Protein AF-A0A530QV43-F1 (afdb_monomer_lite)

Structure (mmCIF, N/CA/C/O backbone):
data_AF-A0A530QV43-F1
#
_entry.id   AF-A0A530QV43-F1
#
loop_
_atom_site.group_PDB
_atom_site.id
_atom_site.type_symbol
_atom_site.label_atom_id
_atom_site.label_alt_id
_atom_site.label_comp_id
_atom_site.label_asym_id
_atom_site.label_entity_id
_atom_site.label_seq_id
_atom_site.pdbx_PDB_ins_code
_atom_site.Cartn_x
_atom_site.Cartn_y
_atom_site.Cartn_z
_atom_site.occupancy
_atom_site.B_iso_or_equiv
_atom_site.auth_seq_id
_atom_site.auth_comp_id
_atom_site.auth_asym_id
_atom_site.auth_atom_id
_atom_site.pdbx_PDB_model_num
ATOM 1 N N . ASP A 1 1 ? 18.412 6.711 -14.305 1.00 61.66 1 ASP A N 1
ATOM 2 C CA . ASP A 1 1 ? 19.051 5.622 -15.063 1.00 61.66 1 ASP A CA 1
ATOM 3 C C . ASP A 1 1 ? 18.070 4.459 -15.073 1.00 61.66 1 ASP A C 1
ATOM 5 O O . ASP A 1 1 ? 18.122 3.567 -14.232 1.00 61.66 1 ASP A O 1
ATOM 9 N N . ASP A 1 2 ? 17.052 4.595 -15.925 1.00 71.94 2 ASP A N 1
ATOM 10 C CA . ASP A 1 2 ? 15.878 3.723 -15.981 1.00 71.94 2 ASP A CA 1
ATOM 11 C C . ASP A 1 2 ? 16.147 2.576 -16.951 1.00 71.94 2 ASP A C 1
ATOM 13 O O . ASP A 1 2 ? 15.679 2.573 -18.087 1.00 71.94 2 ASP A O 1
ATOM 17 N N . ASN A 1 3 ? 16.961 1.612 -16.520 1.00 88.25 3 ASN A N 1
ATOM 18 C CA . ASN A 1 3 ? 17.208 0.402 -17.295 1.00 88.25 3 ASN A CA 1
ATOM 19 C C . ASN A 1 3 ? 16.054 -0.601 -17.075 1.00 88.25 3 ASN A C 1
ATOM 21 O O . ASN A 1 3 ? 15.905 -1.104 -15.954 1.00 88.25 3 ASN A O 1
ATOM 25 N N . PRO A 1 4 ? 15.266 -0.946 -18.114 1.00 89.62 4 PRO A N 1
ATOM 26 C CA . PRO A 1 4 ? 14.138 -1.870 -17.985 1.00 89.62 4 PRO A CA 1
ATOM 27 C C . PRO A 1 4 ? 14.522 -3.237 -17.406 1.00 89.62 4 PRO A C 1
ATOM 29 O O . PRO A 1 4 ? 13.769 -3.793 -16.609 1.00 89.62 4 PRO A O 1
ATOM 32 N N . ALA A 1 5 ? 15.709 -3.754 -17.743 1.00 87.25 5 ALA A N 1
ATOM 33 C CA . ALA A 1 5 ? 16.180 -5.043 -17.235 1.00 87.25 5 ALA A CA 1
ATOM 34 C C . ALA A 1 5 ? 16.406 -5.006 -15.714 1.00 87.25 5 ALA A C 1
ATOM 36 O O . ALA A 1 5 ? 16.026 -5.928 -14.994 1.00 87.25 5 ALA A O 1
ATOM 37 N N . VAL A 1 6 ? 16.953 -3.896 -15.209 1.00 91.25 6 VAL A N 1
ATOM 38 C CA . VAL A 1 6 ? 17.155 -3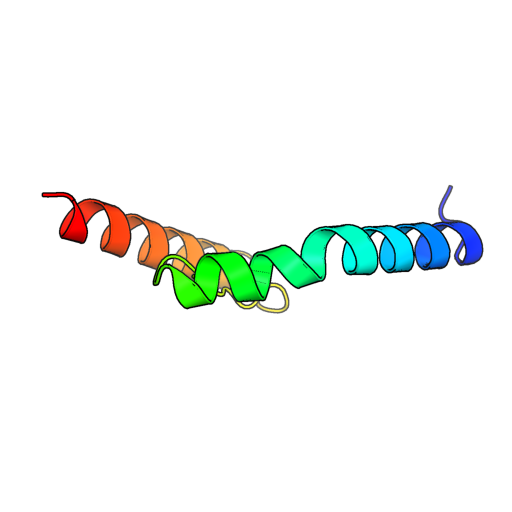.677 -13.768 1.00 91.25 6 VAL A CA 1
ATOM 39 C C . VAL A 1 6 ? 15.813 -3.485 -13.059 1.00 91.25 6 VAL A C 1
ATOM 41 O O . VAL A 1 6 ? 15.629 -3.945 -11.931 1.00 91.25 6 VAL A O 1
ATOM 44 N N . PHE A 1 7 ? 14.852 -2.821 -13.705 1.00 91.62 7 PHE A N 1
ATOM 45 C CA . PHE A 1 7 ? 13.512 -2.644 -13.149 1.00 91.62 7 PHE A CA 1
ATOM 46 C C . PHE A 1 7 ? 12.777 -3.981 -12.980 1.00 91.62 7 PHE A C 1
ATOM 48 O O . PHE A 1 7 ? 12.202 -4.227 -11.918 1.00 91.62 7 PHE A O 1
ATOM 55 N N . GLU A 1 8 ? 12.843 -4.868 -13.978 1.00 92.94 8 GLU A N 1
ATOM 56 C CA . GLU A 1 8 ? 12.232 -6.199 -13.901 1.00 92.94 8 GLU A CA 1
ATOM 57 C C . GLU A 1 8 ? 12.821 -7.029 -12.753 1.00 92.94 8 GLU A C 1
ATOM 59 O O . GLU A 1 8 ? 12.076 -7.612 -11.959 1.00 92.94 8 GLU A O 1
ATOM 64 N N . GLU A 1 9 ? 14.150 -7.051 -12.621 1.00 94.94 9 GLU A N 1
ATOM 65 C CA . GLU A 1 9 ? 14.826 -7.775 -11.542 1.00 94.94 9 GLU A CA 1
ATOM 66 C C . GLU A 1 9 ? 14.393 -7.255 -10.165 1.00 94.94 9 GLU A C 1
ATOM 68 O O . GLU A 1 9 ? 14.015 -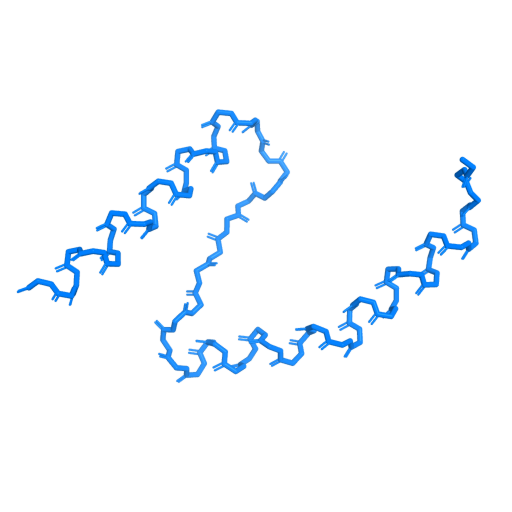8.037 -9.286 1.00 94.94 9 GLU A O 1
ATOM 73 N N . ARG A 1 10 ? 14.359 -5.928 -9.990 1.00 95.50 10 ARG A N 1
ATOM 74 C CA . ARG A 1 10 ? 13.909 -5.292 -8.744 1.00 95.50 10 ARG A CA 1
ATOM 75 C C . ARG A 1 10 ? 12.458 -5.631 -8.417 1.00 95.50 10 ARG A C 1
ATOM 77 O O . ARG A 1 10 ? 12.154 -5.915 -7.257 1.00 95.50 10 ARG A O 1
ATOM 84 N N . LEU A 1 11 ? 11.571 -5.617 -9.412 1.00 94.94 11 LEU A N 1
ATOM 85 C CA . LEU A 1 11 ? 10.157 -5.938 -9.227 1.00 94.94 11 LEU A CA 1
ATOM 86 C C . LEU A 1 11 ? 9.968 -7.416 -8.850 1.00 94.94 11 LEU A C 1
ATOM 88 O O . LEU A 1 11 ? 9.231 -7.731 -7.913 1.00 94.94 11 LEU A O 1
ATOM 92 N N . ARG A 1 12 ? 10.690 -8.323 -9.516 1.00 96.00 12 ARG A N 1
ATOM 93 C CA . ARG A 1 12 ? 10.699 -9.761 -9.207 1.00 96.00 12 ARG A CA 1
ATOM 94 C C . ARG A 1 12 ? 11.175 -10.028 -7.779 1.00 96.00 12 ARG A C 1
ATOM 96 O O . ARG A 1 12 ? 10.527 -10.777 -7.045 1.00 96.00 12 ARG A O 1
ATOM 103 N N . GLU A 1 13 ? 12.277 -9.406 -7.367 1.00 96.94 13 GLU A N 1
ATOM 104 C CA . GLU A 1 13 ? 12.819 -9.535 -6.011 1.00 96.94 13 GLU A CA 1
ATOM 105 C C . GL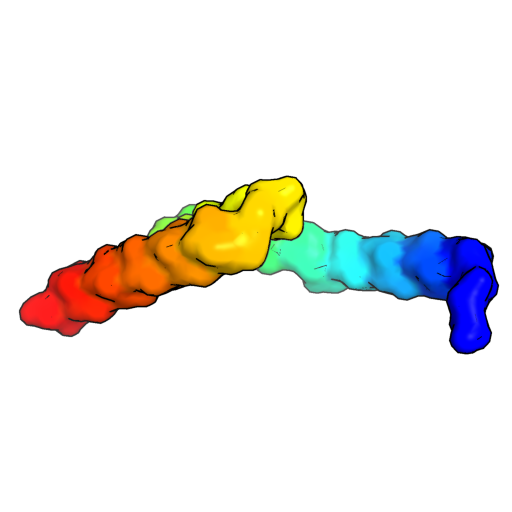U A 1 13 ? 11.873 -8.965 -4.948 1.00 96.94 13 GLU A C 1
ATOM 107 O O . GLU A 1 13 ? 11.679 -9.586 -3.898 1.00 96.94 13 GLU A O 1
ATOM 112 N N . TYR A 1 14 ? 11.233 -7.826 -5.230 1.00 95.88 14 TYR A N 1
ATOM 113 C CA . TYR A 1 14 ? 10.196 -7.261 -4.370 1.00 95.88 14 TYR A CA 1
ATOM 114 C C . TYR A 1 14 ? 9.039 -8.247 -4.173 1.00 95.88 14 TYR A C 1
ATOM 116 O O . TYR A 1 14 ? 8.707 -8.568 -3.028 1.00 95.88 14 TYR A O 1
ATOM 124 N N . TYR A 1 15 ? 8.467 -8.789 -5.254 1.00 95.94 15 TYR A N 1
ATOM 125 C CA . TYR A 1 15 ? 7.360 -9.746 -5.160 1.00 95.94 15 TYR A CA 1
ATOM 126 C C . TYR A 1 15 ? 7.753 -11.002 -4.386 1.00 95.94 15 TYR A C 1
ATOM 128 O O . TYR A 1 15 ? 7.032 -11.412 -3.479 1.00 95.94 15 TYR A O 1
ATOM 136 N N . LYS A 1 16 ? 8.923 -11.582 -4.675 1.00 95.69 16 LYS A N 1
ATOM 137 C CA . LYS A 1 16 ? 9.424 -12.776 -3.979 1.00 95.69 16 LYS A CA 1
ATOM 138 C C . LYS A 1 16 ? 9.526 -12.567 -2.466 1.00 95.69 16 LYS A C 1
ATOM 140 O O .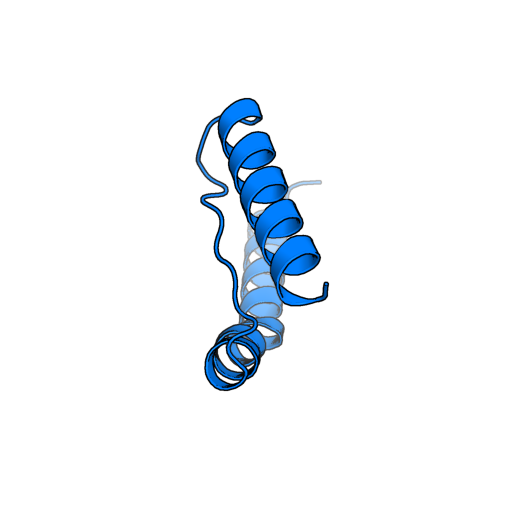 LYS A 1 16 ? 9.178 -13.463 -1.700 1.00 95.69 16 LYS A O 1
ATOM 145 N N . LYS A 1 17 ? 10.004 -11.397 -2.033 1.00 94.75 17 LYS A N 1
ATOM 146 C CA . LYS A 1 17 ? 10.223 -11.084 -0.612 1.00 94.75 17 LYS A CA 1
ATOM 147 C C . LYS A 1 17 ? 8.955 -10.642 0.116 1.00 94.75 17 LYS A C 1
ATOM 149 O O . LYS A 1 17 ? 8.850 -10.861 1.319 1.00 94.75 17 LYS A O 1
ATOM 154 N N . THR A 1 18 ? 8.003 -10.026 -0.583 1.00 95.81 18 THR A N 1
ATOM 155 C CA . THR A 1 18 ? 6.838 -9.390 0.054 1.00 95.81 18 THR A CA 1
ATOM 156 C C . THR A 1 18 ? 5.529 -10.152 -0.124 1.00 95.81 18 THR A C 1
ATOM 158 O O . THR A 1 18 ? 4.670 -10.043 0.748 1.00 95.81 18 THR A O 1
ATOM 161 N N . ALA A 1 19 ? 5.372 -10.983 -1.162 1.00 94.50 19 ALA A N 1
ATOM 162 C CA . ALA A 1 19 ? 4.138 -11.744 -1.387 1.00 94.50 19 ALA A CA 1
ATOM 163 C C . ALA A 1 19 ? 3.699 -12.595 -0.172 1.00 94.50 19 ALA A C 1
ATOM 165 O O . ALA A 1 19 ? 2.508 -12.574 0.154 1.00 94.50 19 ALA A O 1
ATOM 166 N N . PRO A 1 20 ? 4.602 -13.267 0.581 1.00 95.62 20 PRO A N 1
ATOM 167 C CA . PRO A 1 20 ? 4.202 -14.004 1.783 1.00 95.62 20 PRO A CA 1
ATOM 168 C C . PRO A 1 20 ? 3.612 -13.122 2.898 1.00 95.62 20 PRO A C 1
ATOM 170 O O . PRO A 1 20 ? 2.811 -13.602 3.704 1.00 95.62 20 PRO A O 1
ATOM 173 N N . LEU A 1 21 ? 3.968 -11.830 2.948 1.00 96.56 21 LEU A N 1
ATOM 174 C CA . LEU A 1 21 ? 3.465 -10.899 3.965 1.00 96.56 21 LEU A CA 1
ATOM 175 C C . LEU A 1 21 ? 1.958 -10.658 3.824 1.00 96.56 21 LEU A C 1
ATOM 177 O O . LEU A 1 21 ? 1.283 -10.464 4.834 1.00 96.56 21 LEU A O 1
ATOM 181 N N . ILE A 1 22 ? 1.420 -10.720 2.601 1.00 96.00 22 ILE A N 1
ATOM 182 C CA . ILE A 1 22 ? -0.019 -10.569 2.345 1.00 96.00 22 ILE A CA 1
ATOM 183 C C . ILE A 1 22 ? -0.792 -11.652 3.102 1.00 96.00 22 ILE A C 1
ATOM 185 O O . ILE A 1 22 ? -1.677 -11.339 3.899 1.00 96.00 22 ILE A O 1
ATOM 189 N N . GLY A 1 23 ? -0.409 -12.921 2.914 1.00 95.50 23 GLY A N 1
ATOM 190 C CA . GLY A 1 23 ? -1.033 -14.051 3.604 1.00 95.50 23 GLY A CA 1
ATOM 191 C C . GLY A 1 23 ? -0.882 -13.960 5.124 1.00 95.50 23 GLY A C 1
ATOM 192 O O . GLY A 1 23 ? -1.845 -14.178 5.859 1.00 95.50 23 GLY A O 1
ATOM 193 N N . TYR A 1 24 ? 0.300 -13.555 5.600 1.00 97.69 24 TYR A N 1
ATOM 194 C CA . TYR A 1 24 ? 0.565 -13.361 7.026 1.00 97.69 24 TYR A CA 1
ATOM 195 C C . TYR A 1 24 ? -0.362 -12.319 7.672 1.00 97.69 24 TYR A C 1
ATOM 197 O O . TYR A 1 24 ? -0.954 -12.585 8.721 1.00 97.69 24 TYR A O 1
ATOM 205 N N . TYR A 1 25 ? -0.514 -11.135 7.069 1.00 97.19 25 TYR A N 1
ATOM 206 C CA . TYR A 1 25 ? -1.374 -10.084 7.622 1.00 97.19 25 TYR A CA 1
ATOM 207 C C . TYR A 1 25 ? -2.863 -10.378 7.435 1.00 97.19 25 TYR A C 1
ATOM 209 O O . TYR A 1 25 ? -3.657 -10.006 8.304 1.00 97.19 25 TYR A O 1
ATOM 217 N N . TYR A 1 26 ? -3.241 -11.078 6.361 1.00 96.56 26 TYR A N 1
ATOM 218 C CA . TYR A 1 26 ? -4.608 -11.555 6.154 1.00 96.56 26 TYR A CA 1
ATOM 219 C C . TYR A 1 26 ? -5.030 -12.510 7.274 1.00 96.56 26 TYR A C 1
ATOM 221 O O . TYR A 1 26 ? -6.032 -12.266 7.943 1.00 96.56 26 TYR A O 1
ATOM 229 N N . ALA A 1 27 ? -4.212 -13.530 7.561 1.00 97.44 27 ALA A N 1
ATOM 230 C CA . ALA A 1 27 ? -4.481 -14.506 8.619 1.00 97.44 27 ALA A CA 1
ATOM 231 C C . ALA A 1 27 ? -4.609 -13.868 10.016 1.00 97.44 27 ALA A C 1
ATOM 233 O O . ALA A 1 27 ? -5.264 -14.417 10.896 1.00 97.44 27 ALA A O 1
ATOM 234 N N . LYS A 1 28 ? -4.003 -12.693 10.222 1.00 96.19 28 LYS A N 1
ATOM 235 C CA . LYS A 1 28 ? -4.080 -11.922 11.471 1.00 96.19 28 LYS A CA 1
ATOM 236 C C . LYS A 1 28 ? -5.210 -10.888 11.505 1.00 96.19 28 LYS A C 1
ATOM 238 O O . LYS A 1 28 ? -5.268 -10.113 12.456 1.00 96.19 28 LYS A O 1
ATOM 243 N N . GLY A 1 29 ? -6.050 -10.803 10.471 1.00 94.25 29 GLY A N 1
ATOM 244 C CA . GLY A 1 29 ? -7.101 -9.782 10.362 1.00 94.25 29 GLY A CA 1
ATOM 245 C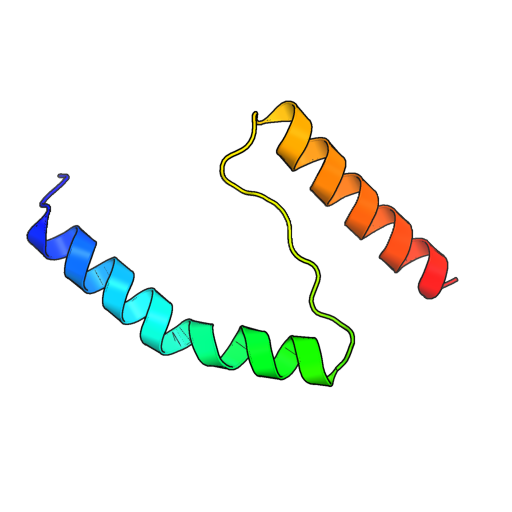 C . GLY A 1 29 ? -6.567 -8.346 10.273 1.00 94.25 29 GLY A C 1
ATOM 246 O O . GLY A 1 29 ? -7.291 -7.390 10.543 1.00 94.25 29 GLY A O 1
ATOM 247 N N . ARG A 1 30 ? -5.284 -8.182 9.928 1.00 95.19 30 ARG A N 1
ATOM 248 C CA . ARG A 1 30 ? -4.569 -6.894 9.914 1.00 95.19 30 ARG A CA 1
ATOM 249 C C . ARG A 1 30 ? -4.307 -6.353 8.514 1.00 95.19 30 ARG A C 1
ATOM 251 O O . ARG A 1 30 ? -3.858 -5.219 8.390 1.00 95.19 30 ARG A O 1
ATOM 258 N N . LEU A 1 31 ? -4.571 -7.138 7.472 1.00 96.25 31 LEU A N 1
ATOM 259 C CA . LEU A 1 31 ? -4.424 -6.685 6.094 1.00 96.25 31 LEU A CA 1
ATOM 260 C C . LEU A 1 31 ? -5.486 -5.628 5.762 1.00 96.25 31 LEU A C 1
ATOM 262 O O . LEU A 1 31 ? -6.678 -5.838 5.991 1.00 96.25 31 LEU A O 1
ATOM 266 N N . LYS A 1 32 ? -5.035 -4.503 5.207 1.00 96.19 32 LYS A N 1
ATOM 267 C CA . LYS A 1 32 ? -5.866 -3.426 4.664 1.00 96.19 32 LYS A CA 1
ATOM 268 C C . LYS A 1 32 ? -5.330 -3.105 3.271 1.00 96.19 32 LYS A C 1
ATOM 270 O O . LYS A 1 32 ? -4.129 -2.889 3.131 1.00 96.19 32 LYS A O 1
ATOM 275 N N . SER A 1 33 ? -6.201 -3.125 2.268 1.00 95.31 33 SER A N 1
ATOM 276 C CA . SER A 1 33 ? -5.842 -2.868 0.870 1.00 95.31 33 SER A CA 1
ATOM 277 C C . SER A 1 33 ? -6.309 -1.477 0.457 1.00 95.31 33 SER A C 1
ATOM 279 O O . SER A 1 33 ? -7.371 -1.043 0.895 1.00 95.31 33 SER A O 1
ATOM 281 N N . VAL A 1 34 ? -5.513 -0.814 -0.377 1.00 96.88 34 VAL A N 1
ATOM 282 C CA . VAL A 1 34 ? -5.781 0.502 -0.974 1.00 96.88 34 VAL A CA 1
ATOM 283 C C . VAL A 1 34 ? -5.489 0.389 -2.467 1.00 96.88 34 VAL A C 1
ATOM 285 O O . VAL A 1 34 ? -4.497 -0.252 -2.835 1.00 96.88 34 VAL A O 1
ATOM 288 N N . ASP A 1 35 ? -6.330 0.974 -3.317 1.00 96.88 35 ASP A N 1
ATOM 289 C CA . ASP A 1 35 ? -6.085 0.997 -4.762 1.00 96.88 35 ASP A CA 1
ATOM 290 C C . ASP A 1 35 ? -5.034 2.053 -5.123 1.00 96.88 35 ASP A C 1
ATOM 292 O O . ASP A 1 35 ? -5.321 3.239 -5.230 1.00 96.88 35 ASP A O 1
ATOM 296 N N . GLY A 1 36 ? -3.792 1.618 -5.336 1.00 96.25 36 GLY A N 1
ATOM 297 C CA . GLY A 1 36 ? -2.687 2.508 -5.698 1.00 96.25 36 GLY A CA 1
ATOM 298 C C . GLY A 1 36 ? -2.722 3.053 -7.131 1.00 96.25 36 GLY A C 1
ATOM 299 O O . GLY A 1 36 ? -1.832 3.826 -7.476 1.00 96.25 36 GLY A O 1
ATOM 300 N N . MET A 1 37 ? -3.681 2.639 -7.968 1.00 97.69 37 MET A N 1
ATOM 301 C CA . MET A 1 37 ? -3.826 3.124 -9.350 1.00 97.69 37 MET A CA 1
ATOM 302 C C . MET A 1 37 ? -4.851 4.258 -9.486 1.00 97.69 37 MET A C 1
ATOM 304 O O . MET A 1 37 ? -4.982 4.829 -10.569 1.00 97.69 37 MET A O 1
ATOM 308 N N . ALA A 1 38 ? -5.566 4.590 -8.409 1.00 97.62 38 ALA A N 1
ATOM 309 C CA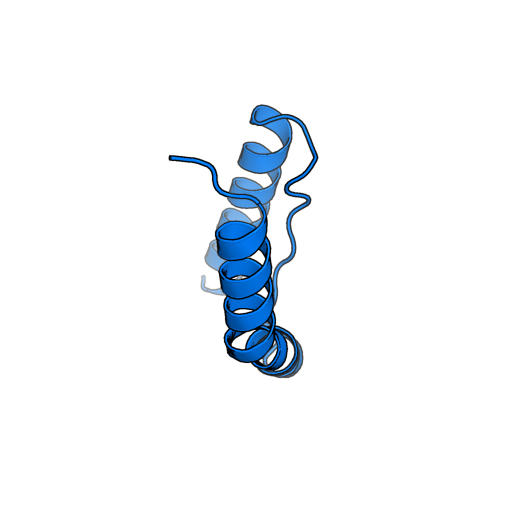 . ALA A 1 38 ? -6.495 5.711 -8.366 1.00 97.62 38 ALA A CA 1
ATOM 310 C C . ALA A 1 38 ? -5.774 7.073 -8.275 1.00 97.62 38 ALA A C 1
ATOM 312 O O . ALA A 1 38 ? -4.565 7.158 -8.048 1.00 97.62 38 ALA A O 1
ATOM 313 N N . ASP A 1 39 ? -6.538 8.162 -8.408 1.00 98.19 39 ASP A N 1
ATOM 314 C CA . ASP A 1 39 ? -6.029 9.522 -8.202 1.00 98.19 39 ASP A CA 1
ATOM 315 C C . ASP A 1 39 ? -5.459 9.708 -6.787 1.00 98.19 39 ASP A C 1
ATOM 317 O O . ASP A 1 39 ? -5.991 9.174 -5.812 1.00 98.19 39 ASP A O 1
ATOM 321 N N . ILE A 1 40 ? -4.426 10.546 -6.645 1.00 98.19 40 ILE A N 1
ATOM 322 C CA . ILE A 1 40 ? -3.727 10.788 -5.366 1.00 98.19 40 ILE A CA 1
ATOM 323 C C . ILE A 1 40 ? -4.698 11.162 -4.234 1.00 98.19 40 ILE A C 1
ATOM 325 O O . ILE A 1 40 ? -4.566 10.668 -3.110 1.00 98.19 40 ILE A O 1
ATOM 329 N N . ASP A 1 41 ? -5.705 11.991 -4.521 1.00 98.44 41 ASP A N 1
ATOM 330 C CA . ASP A 1 41 ? -6.720 12.385 -3.538 1.00 98.44 41 ASP A CA 1
ATOM 331 C C . ASP A 1 41 ? -7.613 11.207 -3.118 1.00 98.44 41 ASP A C 1
ATOM 333 O O . ASP A 1 41 ? -8.056 11.128 -1.971 1.00 98.44 41 ASP A O 1
ATOM 337 N N . ALA A 1 42 ? -7.899 10.272 -4.029 1.00 98.25 42 ALA A N 1
ATOM 338 C CA . ALA A 1 42 ? -8.630 9.049 -3.710 1.00 98.25 42 ALA A CA 1
ATOM 339 C C . ALA A 1 42 ? -7.787 8.129 -2.817 1.00 98.25 42 ALA A C 1
ATOM 341 O O . ALA A 1 42 ? -8.242 7.770 -1.730 1.00 98.25 42 ALA A O 1
ATOM 342 N N . VAL A 1 43 ? -6.532 7.874 -3.200 1.00 98.44 43 VAL A N 1
ATOM 343 C CA . VAL A 1 43 ? -5.579 7.063 -2.421 1.00 98.44 43 VAL A CA 1
ATOM 344 C C . VAL A 1 43 ? -5.409 7.619 -1.006 1.00 98.44 43 VAL A C 1
ATOM 346 O O . VAL A 1 43 ? -5.471 6.880 -0.023 1.00 98.44 43 VAL A O 1
ATOM 349 N N . THR A 1 44 ? -5.253 8.939 -0.880 1.00 98.31 44 THR A N 1
ATOM 350 C CA . THR A 1 44 ? -5.117 9.619 0.417 1.00 98.31 44 THR A CA 1
ATOM 351 C C . THR A 1 44 ? -6.344 9.388 1.299 1.00 98.31 44 THR A C 1
ATOM 353 O O . THR A 1 44 ? -6.211 9.000 2.462 1.00 98.31 44 THR A O 1
ATOM 356 N N . ARG A 1 45 ? -7.552 9.553 0.745 1.00 98.38 45 ARG A N 1
ATOM 357 C CA . ARG A 1 45 ? -8.810 9.327 1.476 1.00 98.38 45 ARG A CA 1
ATOM 358 C C . ARG A 1 45 ? -8.992 7.871 1.900 1.00 98.38 45 ARG A C 1
ATOM 360 O O . ARG A 1 45 ? -9.476 7.619 3.007 1.00 98.38 45 ARG A O 1
ATOM 367 N N . GLU A 1 46 ? -8.605 6.917 1.058 1.00 98.19 46 GLU A N 1
ATOM 368 C CA . GLU A 1 46 ? -8.631 5.493 1.404 1.00 98.19 46 GLU A CA 1
ATOM 369 C C . GLU A 1 46 ? -7.703 5.193 2.588 1.00 98.19 46 GLU A C 1
ATOM 371 O O . GLU A 1 46 ? -8.131 4.571 3.566 1.00 98.19 46 GLU A O 1
ATOM 376 N N . ILE A 1 47 ? -6.469 5.710 2.558 1.00 97.94 47 ILE A N 1
ATOM 377 C CA . ILE A 1 47 ? -5.501 5.554 3.653 1.00 97.94 47 ILE A CA 1
ATOM 378 C C . ILE A 1 47 ? -6.046 6.161 4.951 1.00 97.94 47 ILE A C 1
ATOM 380 O O . ILE A 1 47 ? -6.036 5.498 5.991 1.00 97.94 47 ILE A O 1
ATOM 384 N N . GLU A 1 48 ? -6.568 7.389 4.916 1.00 98.06 48 GLU A N 1
ATOM 385 C CA . GLU A 1 48 ? -7.162 8.024 6.098 1.00 98.06 48 GLU A CA 1
ATOM 386 C C . GLU A 1 48 ? -8.324 7.215 6.679 1.00 98.06 48 GLU A C 1
ATOM 388 O O . GLU A 1 48 ? -8.461 7.105 7.900 1.00 98.06 48 GLU A O 1
ATOM 393 N N . THR A 1 49 ? -9.168 6.651 5.815 1.00 97.19 49 THR A N 1
ATOM 394 C CA . THR A 1 49 ? -10.309 5.822 6.221 1.00 97.19 49 THR A CA 1
ATOM 395 C C . THR A 1 49 ? -9.832 4.568 6.949 1.00 97.19 49 THR A C 1
ATOM 397 O O . THR A 1 49 ? -10.337 4.241 8.028 1.00 97.19 49 THR A O 1
ATOM 400 N N . VAL A 1 50 ? -8.806 3.903 6.413 1.00 96.69 50 VAL A N 1
ATOM 401 C CA . VAL A 1 50 ? -8.171 2.752 7.062 1.00 96.69 50 VAL A CA 1
ATOM 402 C C . VAL A 1 50 ? -7.611 3.141 8.431 1.00 96.69 50 VAL A C 1
ATOM 404 O O . VAL A 1 50 ? -7.908 2.459 9.414 1.00 96.69 50 VAL A O 1
ATOM 407 N N . LEU A 1 51 ? -6.861 4.242 8.527 1.00 96.19 51 LEU A N 1
ATOM 408 C CA . LEU A 1 51 ? -6.265 4.697 9.788 1.00 96.19 51 LEU A CA 1
ATOM 409 C C . LEU A 1 51 ? -7.328 5.014 10.848 1.00 96.19 51 LEU A C 1
ATOM 411 O O . LEU A 1 51 ? -7.230 4.518 11.970 1.00 96.19 51 LEU A O 1
ATOM 415 N N . LYS A 1 52 ? -8.389 5.745 10.479 1.00 96.56 52 LYS A N 1
ATOM 416 C CA . LYS A 1 52 ? -9.526 6.043 11.370 1.00 96.56 52 LYS A CA 1
ATOM 417 C C . LYS A 1 52 ? -10.169 4.759 11.903 1.00 96.56 52 LYS A C 1
ATOM 419 O O . LYS A 1 52 ? -10.438 4.670 13.100 1.00 96.56 52 LYS A O 1
ATOM 424 N N . SER A 1 53 ? -10.357 3.748 11.049 1.00 92.38 53 SER A N 1
ATOM 425 C CA . SER A 1 53 ? -10.940 2.462 11.463 1.00 92.38 53 SER A CA 1
ATOM 426 C C . SER A 1 53 ? -10.073 1.710 12.482 1.00 92.38 53 SER A C 1
ATOM 428 O O . SER A 1 53 ? -10.599 1.108 13.417 1.00 92.38 53 SER A O 1
ATOM 430 N N . VAL A 1 54 ? -8.744 1.770 12.341 1.00 91.19 54 VAL A N 1
ATOM 431 C CA . VAL A 1 54 ? -7.805 1.101 13.254 1.00 91.19 54 VAL A CA 1
ATOM 432 C C . VAL A 1 54 ? -7.754 1.814 14.604 1.00 91.19 54 VAL A C 1
ATOM 434 O O . VAL A 1 54 ? -7.726 1.145 15.633 1.00 91.19 54 VAL A O 1
ATOM 437 N N . THR A 1 55 ? -7.789 3.150 14.621 1.00 88.56 55 THR A N 1
ATOM 438 C CA . THR A 1 55 ? -7.847 3.924 15.871 1.00 88.56 55 THR A CA 1
ATOM 439 C C . THR A 1 55 ? -9.143 3.665 16.639 1.00 88.56 55 THR A C 1
ATOM 441 O O . THR A 1 55 ? -9.095 3.505 17.852 1.00 88.56 55 THR A O 1
ATOM 444 N N . GLN A 1 56 ? -10.286 3.568 15.951 1.00 81.06 56 GLN A N 1
ATOM 445 C CA . GLN A 1 56 ? -11.578 3.281 16.591 1.00 81.06 56 GLN A CA 1
ATOM 446 C C . GLN A 1 56 ? -11.658 1.870 17.177 1.00 81.06 56 GLN A C 1
ATOM 448 O O . GLN A 1 56 ? -12.251 1.690 18.227 1.00 81.06 56 GLN A O 1
ATOM 453 N N . ALA A 1 57 ? -11.055 0.873 16.526 1.00 74.69 57 ALA A N 1
ATOM 454 C CA . ALA A 1 57 ? -11.032 -0.497 17.041 1.00 74.69 57 ALA A CA 1
ATOM 455 C C . ALA A 1 57 ? -10.092 -0.690 18.250 1.00 74.69 57 ALA A C 1
ATOM 457 O O . ALA A 1 57 ? -10.159 -1.723 18.912 1.00 74.69 57 ALA A O 1
ATOM 458 N N . ALA A 1 58 ? -9.178 0.254 18.491 1.00 70.62 58 ALA A N 1
ATOM 459 C CA . ALA A 1 58 ? -8.224 0.216 19.598 1.00 70.62 58 ALA A CA 1
ATOM 460 C C . ALA A 1 58 ? -8.680 1.014 20.836 1.00 70.62 58 ALA A C 1
ATOM 462 O O . ALA A 1 58 ? -8.012 0.928 21.868 1.00 70.62 58 ALA A O 1
ATOM 463 N N . ALA A 1 59 ? -9.761 1.791 20.717 1.00 56.34 59 ALA A N 1
ATOM 464 C CA . ALA A 1 59 ? -10.397 2.548 21.796 1.00 56.34 59 ALA A CA 1
ATOM 465 C C . ALA A 1 59 ? -11.550 1.745 22.412 1.00 56.34 59 ALA A C 1
ATOM 467 O O . ALA A 1 59 ? -11.732 1.860 23.644 1.00 56.34 59 ALA A O 1
#

Sequence (59 aa):
DDNPAVFEERLREYYKKTAPLIGYYYAKGRLKSVDGMADIDAVTREIETVLKSVTQAAA

pLDDT: mean 92.89, std 8.71, range [56.34, 98.44]

Radius of gyration: 15.55 Å; chains: 1; bounding box: 31×27×40 Å

Secondary structure (DSSP, 8-state):
---HHHHHHHHHHHHHHHHHHHHHHHHTT------TTS-HHHHHHHHHHHHHHHHHHT-

Foldseek 3Di:
DDDVVVVVVVVVVCCVVCVVVQVVCVVVVNDDDAPPVDDPVRRVVSVVVSVVVVVVVVD